Protein AF-A0A920FUX2-F1 (afdb_monomer_lite)

Structure (mmCIF, N/CA/C/O backbone):
data_AF-A0A920FUX2-F1
#
_entry.id   AF-A0A920FUX2-F1
#
loop_
_atom_site.group_PDB
_atom_site.id
_atom_site.type_symbol
_atom_site.label_atom_id
_atom_site.label_alt_id
_atom_site.label_comp_id
_atom_site.label_asym_id
_atom_site.label_entity_id
_atom_site.label_seq_id
_atom_site.pdbx_PDB_ins_code
_atom_site.Cartn_x
_atom_site.Cartn_y
_atom_site.Cartn_z
_atom_site.occupancy
_atom_site.B_iso_or_equiv
_atom_site.auth_seq_id
_atom_site.auth_comp_id
_atom_site.auth_asym_id
_atom_site.auth_atom_id
_atom_site.pdbx_PDB_model_num
ATOM 1 N N . MET A 1 1 ? -6.260 -17.426 3.196 1.00 59.97 1 MET A N 1
ATOM 2 C CA . MET A 1 1 ? -5.438 -17.467 4.431 1.00 59.97 1 MET A CA 1
ATOM 3 C C . MET A 1 1 ? -5.485 -16.138 5.193 1.00 59.97 1 MET A C 1
ATOM 5 O O . MET A 1 1 ? -5.927 -16.147 6.333 1.00 59.97 1 MET A O 1
ATOM 9 N N . LEU A 1 2 ? -5.153 -14.995 4.570 1.00 66.38 2 LEU A N 1
ATOM 10 C CA . LEU A 1 2 ? -5.268 -13.662 5.196 1.00 66.38 2 LEU A CA 1
ATOM 11 C C . LEU A 1 2 ? -6.710 -13.296 5.596 1.00 66.38 2 LEU A C 1
ATOM 13 O O . LEU A 1 2 ? -6.938 -12.827 6.703 1.00 66.38 2 LEU A O 1
ATOM 17 N N . SER A 1 3 ? -7.690 -13.599 4.742 1.00 62.19 3 SER A N 1
ATOM 18 C CA . SER A 1 3 ? -9.119 -13.372 5.009 1.00 62.19 3 SER A CA 1
ATOM 19 C C . SER A 1 3 ? -9.609 -14.031 6.304 1.00 62.19 3 SER A C 1
ATOM 21 O O . SER A 1 3 ? -10.225 -13.390 7.151 1.00 62.19 3 SER A O 1
ATOM 23 N N . SER A 1 4 ? -9.281 -15.312 6.494 1.00 67.12 4 SER A N 1
ATOM 24 C CA . SER A 1 4 ? -9.619 -16.053 7.712 1.00 67.12 4 SER A CA 1
ATOM 25 C C . SER A 1 4 ? -8.909 -15.496 8.947 1.00 67.12 4 SER A C 1
ATOM 27 O O . SER A 1 4 ? -9.474 -15.534 10.039 1.00 67.12 4 SER A O 1
ATOM 29 N N . PHE A 1 5 ? -7.680 -14.997 8.791 1.00 75.88 5 PHE A N 1
ATOM 30 C CA . PHE A 1 5 ? -6.923 -14.393 9.883 1.00 75.88 5 PHE A CA 1
ATOM 31 C C . PHE A 1 5 ? -7.522 -13.050 10.308 1.00 75.88 5 PHE A C 1
ATOM 33 O O . PHE A 1 5 ? -7.746 -12.847 11.500 1.00 75.88 5 PHE A O 1
ATOM 40 N N . LEU A 1 6 ? -7.835 -12.172 9.351 1.00 70.81 6 LEU A N 1
ATOM 41 C CA . LEU A 1 6 ? -8.461 -10.878 9.621 1.00 70.81 6 LEU A CA 1
ATOM 42 C C . LEU A 1 6 ? -9.833 -11.065 10.265 1.00 70.81 6 LEU A C 1
ATOM 44 O O . LEU A 1 6 ? -10.062 -10.505 11.329 1.00 70.81 6 LEU A O 1
ATOM 48 N N . LYS A 1 7 ? -10.688 -11.943 9.717 1.00 70.19 7 LYS A N 1
ATOM 49 C CA . LYS A 1 7 ? -12.014 -12.246 10.285 1.00 70.19 7 LYS A CA 1
ATOM 50 C C . LYS A 1 7 ? -11.949 -12.762 11.728 1.00 70.19 7 LYS A C 1
ATOM 52 O O . LYS A 1 7 ? -12.772 -12.396 12.556 1.00 70.19 7 LYS A O 1
ATOM 57 N N . LYS A 1 8 ? -10.953 -13.589 12.063 1.00 78.12 8 LYS A N 1
ATOM 58 C CA . LYS A 1 8 ? -10.761 -14.097 13.434 1.00 78.12 8 LYS A CA 1
ATOM 59 C C . LYS A 1 8 ? -10.263 -13.021 14.411 1.00 78.12 8 LYS A C 1
ATOM 61 O O . LYS A 1 8 ? -10.430 -13.172 15.618 1.00 78.12 8 LYS A O 1
ATOM 66 N N . ASN A 1 9 ? -9.635 -11.958 13.912 1.00 78.38 9 ASN A N 1
ATOM 67 C CA . ASN A 1 9 ? -8.933 -10.957 14.717 1.00 78.38 9 ASN A CA 1
ATOM 68 C C . ASN A 1 9 ? -9.440 -9.526 14.475 1.00 78.38 9 ASN A C 1
ATOM 70 O O . ASN A 1 9 ? -8.700 -8.581 14.740 1.00 78.38 9 ASN A O 1
ATOM 74 N N . GLN A 1 10 ? -10.680 -9.358 14.001 1.00 71.38 10 GLN A N 1
ATOM 75 C CA . GLN A 1 10 ? -11.241 -8.056 13.602 1.00 71.38 10 GLN A CA 1
ATOM 76 C C . GLN A 1 10 ? -11.095 -6.996 14.703 1.00 71.38 10 GLN A C 1
ATOM 78 O O . GLN A 1 10 ? -10.646 -5.892 14.435 1.00 71.38 10 GLN A O 1
ATOM 83 N N . ASN A 1 11 ? -11.312 -7.381 15.963 1.00 74.88 11 ASN A N 1
ATOM 84 C CA . ASN A 1 11 ? -11.225 -6.470 17.113 1.00 74.88 11 ASN A CA 1
ATOM 85 C C . ASN A 1 11 ? -9.803 -6.302 17.683 1.00 74.88 11 ASN A C 1
ATOM 87 O O . ASN A 1 11 ? -9.628 -5.717 18.748 1.00 74.88 11 ASN A O 1
ATOM 91 N N . LYS A 1 12 ? -8.783 -6.890 17.047 1.00 83.25 12 LYS A N 1
ATOM 92 C CA . LYS A 1 12 ? -7.386 -6.862 17.520 1.00 83.25 12 LYS A CA 1
ATOM 93 C C . LYS A 1 12 ? -6.443 -6.163 16.547 1.00 83.25 12 LYS A C 1
ATOM 95 O O . LYS A 1 12 ? -5.361 -5.741 16.947 1.00 83.25 12 LYS A O 1
ATOM 100 N N . ILE A 1 13 ? -6.824 -6.067 15.276 1.00 84.94 13 ILE A N 1
ATOM 101 C CA . ILE A 1 13 ? -5.987 -5.504 14.219 1.00 84.94 13 ILE A CA 1
ATOM 102 C C . ILE A 1 13 ? -6.539 -4.132 13.853 1.00 84.94 13 ILE A C 1
ATOM 104 O O . ILE A 1 13 ? -7.544 -4.021 13.165 1.00 84.94 13 ILE A O 1
ATOM 108 N N . HIS A 1 14 ? -5.847 -3.091 14.305 1.00 87.00 14 HIS A N 1
ATOM 109 C CA . HIS A 1 14 ? -6.254 -1.701 14.088 1.00 87.00 14 HIS A CA 1
ATOM 110 C C . HIS A 1 14 ? -5.678 -1.107 12.800 1.00 87.00 14 HIS A C 1
ATOM 112 O O . HIS A 1 14 ? -6.255 -0.184 12.238 1.00 87.00 14 HIS A O 1
ATOM 118 N N . LYS A 1 15 ? -4.535 -1.626 12.339 1.00 89.62 15 LYS A N 1
ATOM 119 C CA . LYS A 1 15 ? -3.807 -1.137 11.166 1.00 89.62 15 LYS A CA 1
ATOM 120 C C . LYS A 1 15 ? -3.317 -2.325 10.332 1.00 89.62 15 LYS A C 1
ATOM 122 O O . LYS A 1 15 ? -2.771 -3.280 10.884 1.00 89.62 15 LYS A O 1
ATOM 127 N N . ALA A 1 16 ? -3.490 -2.261 9.017 1.00 88.62 16 ALA A N 1
ATOM 128 C CA . ALA A 1 16 ? -2.965 -3.221 8.052 1.00 88.62 16 ALA A CA 1
ATOM 129 C C . ALA A 1 16 ? -2.185 -2.484 6.959 1.00 88.62 16 ALA A C 1
ATOM 131 O O . ALA A 1 16 ? -2.644 -1.467 6.445 1.00 88.62 16 ALA A O 1
ATOM 132 N N . ILE A 1 17 ? -1.012 -3.004 6.600 1.00 92.94 17 ILE A N 1
ATOM 133 C CA . ILE A 1 17 ? -0.186 -2.460 5.518 1.00 92.94 17 ILE A CA 1
ATOM 134 C C . ILE A 1 17 ? -0.061 -3.528 4.436 1.00 92.94 17 ILE A C 1
ATOM 136 O O . ILE A 1 17 ? 0.372 -4.650 4.705 1.00 92.94 17 ILE A O 1
ATOM 140 N N . LEU A 1 18 ? -0.446 -3.172 3.217 1.00 91.00 18 LEU A N 1
ATOM 141 C CA . LEU A 1 18 ? -0.383 -3.997 2.019 1.00 91.00 18 LEU A CA 1
ATOM 142 C C . LEU A 1 18 ? 0.713 -3.427 1.112 1.00 91.00 18 LEU A C 1
ATOM 144 O O . LEU A 1 18 ? 0.691 -2.242 0.793 1.00 91.00 18 LEU A O 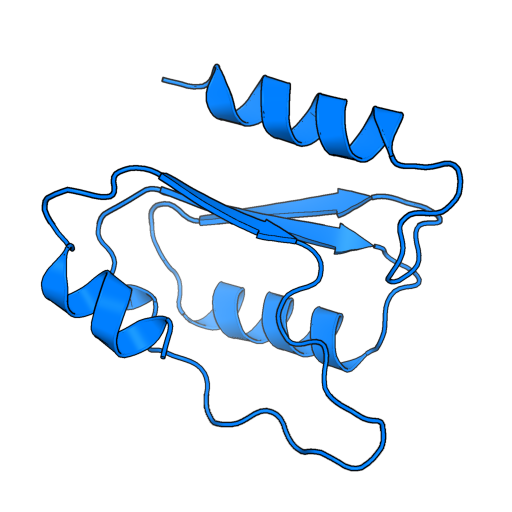1
ATOM 148 N N . ILE A 1 19 ? 1.687 -4.248 0.718 1.00 93.81 19 ILE A N 1
ATOM 149 C CA . ILE A 1 19 ? 2.812 -3.830 -0.133 1.00 93.81 19 ILE A CA 1
ATOM 150 C C . ILE A 1 19 ? 2.797 -4.698 -1.384 1.00 93.81 19 ILE A C 1
ATOM 152 O O . ILE A 1 19 ? 2.901 -5.919 -1.271 1.00 93.81 19 ILE A O 1
ATOM 156 N N . SER A 1 20 ? 2.639 -4.076 -2.556 1.00 92.19 20 SER A N 1
ATOM 157 C CA . SER A 1 20 ? 2.520 -4.773 -3.850 1.00 92.19 20 SER A CA 1
ATOM 158 C C . SER A 1 20 ? 1.491 -5.907 -3.832 1.00 92.19 20 SER A C 1
ATOM 160 O O . SER A 1 20 ? 1.678 -6.976 -4.418 1.00 92.19 20 SER A O 1
ATOM 162 N N . ALA A 1 21 ? 0.391 -5.677 -3.114 1.00 88.56 21 ALA A N 1
ATOM 163 C CA . ALA A 1 21 ? -0.685 -6.641 -2.988 1.00 88.56 21 ALA A CA 1
ATOM 164 C C . ALA A 1 21 ? -1.432 -6.809 -4.318 1.00 88.56 21 ALA A C 1
ATOM 166 O O . ALA A 1 21 ? -1.497 -5.899 -5.140 1.00 88.56 21 ALA A O 1
ATOM 167 N N . GLY A 1 22 ? -1.972 -8.008 -4.539 1.00 84.44 22 GLY A N 1
ATOM 168 C CA . GLY A 1 22 ? -2.586 -8.371 -5.817 1.00 84.44 22 GLY A CA 1
ATOM 169 C C . GLY A 1 22 ? -1.586 -8.787 -6.899 1.00 84.44 22 GLY A C 1
ATOM 170 O O . GLY A 1 22 ? -1.991 -9.042 -8.033 1.00 84.44 22 GLY A O 1
ATOM 171 N N . ALA A 1 23 ? -0.294 -8.894 -6.573 1.00 81.88 23 ALA A N 1
ATOM 172 C CA . ALA A 1 23 ? 0.661 -9.581 -7.429 1.00 81.88 23 ALA A CA 1
ATOM 173 C C . ALA A 1 23 ? 0.242 -11.048 -7.588 1.00 81.88 23 ALA A C 1
ATOM 175 O O . ALA A 1 23 ? 0.045 -11.765 -6.608 1.00 81.88 23 ALA A O 1
ATOM 176 N N . VAL A 1 24 ? 0.079 -11.460 -8.836 1.00 77.31 24 VAL A N 1
ATOM 177 C CA . VAL A 1 24 ? -0.220 -12.832 -9.239 1.00 77.31 24 VAL A CA 1
ATOM 178 C C . VAL A 1 24 ? 0.712 -13.193 -10.387 1.00 77.31 24 VAL A C 1
ATOM 180 O O . VAL A 1 24 ? 1.253 -12.300 -11.052 1.00 77.31 24 VAL A O 1
ATOM 183 N N . ASP A 1 25 ? 0.920 -14.488 -10.607 1.00 73.12 25 ASP A N 1
ATOM 184 C CA . ASP A 1 25 ? 1.674 -14.949 -11.769 1.00 73.12 25 ASP A CA 1
ATOM 185 C C . ASP A 1 25 ? 0.984 -14.497 -13.064 1.00 73.12 25 ASP A C 1
ATOM 187 O O . ASP A 1 25 ? -0.227 -14.276 -13.096 1.00 73.12 25 ASP A O 1
ATOM 191 N N . LYS A 1 26 ? 1.762 -14.360 -14.145 1.00 59.50 26 LYS A N 1
ATOM 192 C CA . LYS A 1 26 ? 1.336 -13.769 -15.428 1.00 59.50 26 LYS A CA 1
ATOM 193 C C . LYS A 1 26 ? 0.026 -14.349 -15.994 1.00 59.50 26 LYS A C 1
ATOM 195 O O . LYS A 1 26 ? -0.695 -13.626 -16.675 1.00 59.50 26 LYS A O 1
ATOM 200 N N . ASP A 1 27 ? -0.283 -15.603 -15.672 1.00 60.91 27 ASP A N 1
ATOM 201 C CA . ASP A 1 27 ? -1.440 -16.342 -16.191 1.00 60.91 27 ASP A CA 1
ATOM 202 C C . ASP A 1 27 ? -2.525 -16.602 -15.131 1.00 60.91 27 ASP A C 1
ATOM 204 O O . ASP A 1 27 ? -3.469 -17.357 -15.362 1.00 60.91 27 ASP A O 1
ATOM 208 N N . GLN A 1 28 ? -2.409 -15.992 -13.951 1.00 62.31 28 GLN A N 1
ATOM 209 C CA . GLN A 1 28 ? -3.390 -16.135 -12.885 1.00 62.31 28 GLN A CA 1
ATOM 210 C C . GLN A 1 28 ? -4.335 -14.939 -12.856 1.00 62.31 28 GLN A C 1
ATOM 212 O O . GLN A 1 28 ? -3.927 -13.782 -12.775 1.00 62.31 28 GLN A O 1
ATOM 217 N N . THR A 1 29 ? -5.635 -15.222 -12.886 1.00 57.72 29 THR A N 1
ATOM 218 C CA . THR A 1 29 ? -6.642 -14.217 -12.555 1.00 57.72 29 THR A CA 1
ATOM 219 C C . THR A 1 29 ? -6.634 -14.036 -11.042 1.00 57.72 29 THR A C 1
ATOM 221 O O . THR A 1 29 ? -6.714 -15.032 -10.316 1.00 57.72 29 THR A O 1
ATOM 224 N N . PRO A 1 30 ? -6.543 -12.801 -10.535 1.00 62.12 30 PRO A N 1
ATOM 225 C CA . PRO A 1 30 ? -6.683 -12.590 -9.113 1.00 62.12 30 PRO A CA 1
ATOM 226 C C . PRO A 1 30 ? -8.030 -13.135 -8.641 1.00 62.12 30 PRO A C 1
ATOM 228 O O . PRO A 1 30 ? -9.070 -12.809 -9.213 1.00 62.12 30 PRO A O 1
ATOM 231 N N . LEU A 1 31 ? -8.008 -13.993 -7.617 1.00 59.38 31 LEU A N 1
ATOM 232 C CA . LEU A 1 31 ? -9.240 -14.458 -6.984 1.00 59.38 31 LEU A CA 1
ATOM 233 C C . LEU A 1 31 ? -10.052 -13.236 -6.530 1.00 59.38 31 LEU A C 1
ATOM 235 O O . LEU A 1 31 ? -9.431 -12.277 -6.061 1.00 59.38 31 LEU A O 1
ATOM 239 N N . PRO A 1 32 ? -11.398 -13.263 -6.640 1.00 56.53 32 PRO A N 1
ATOM 240 C CA . PRO A 1 32 ? -12.248 -12.168 -6.191 1.00 56.53 32 PRO A CA 1
ATOM 241 C C . PRO A 1 32 ? -11.854 -11.820 -4.761 1.00 56.53 32 PRO A C 1
ATOM 243 O O . PRO A 1 32 ? -11.918 -12.648 -3.846 1.00 56.53 32 PRO A O 1
ATOM 246 N N . TYR A 1 33 ? -11.276 -10.632 -4.634 1.00 62.34 33 TYR A N 1
ATOM 247 C CA . TYR A 1 33 ? -10.516 -10.263 -3.462 1.00 62.34 33 TYR A CA 1
ATOM 248 C C . TYR A 1 33 ? -11.445 -10.171 -2.252 1.00 62.34 33 TYR A C 1
ATOM 250 O O . TYR A 1 33 ? -12.640 -9.913 -2.382 1.00 62.34 33 TYR A O 1
ATOM 258 N N . TYR A 1 34 ? -10.866 -10.394 -1.071 1.00 64.69 34 TYR A N 1
ATOM 259 C CA . TYR A 1 34 ? -11.534 -10.227 0.216 1.00 64.69 34 TYR A CA 1
ATOM 260 C C . TYR A 1 34 ? -12.405 -8.968 0.223 1.00 64.69 34 TYR A C 1
ATOM 262 O O . TYR A 1 34 ? -11.975 -7.914 -0.245 1.00 64.69 34 TYR A O 1
ATOM 270 N N . ASP A 1 35 ? -13.614 -9.080 0.766 1.00 69.88 35 ASP A N 1
ATOM 271 C CA . ASP A 1 35 ? -14.446 -7.915 1.014 1.00 69.88 35 ASP A CA 1
ATOM 272 C C . ASP A 1 35 ? -13.852 -7.124 2.188 1.00 69.88 35 ASP A C 1
ATOM 274 O O . ASP A 1 35 ? -14.158 -7.346 3.362 1.00 69.88 35 ASP A O 1
ATOM 278 N N . TYR A 1 36 ? -12.911 -6.239 1.858 1.00 71.50 36 TYR A N 1
ATOM 279 C CA . TYR A 1 36 ? -12.226 -5.381 2.818 1.00 71.50 36 TYR A CA 1
ATOM 280 C C . TYR A 1 36 ? -13.171 -4.363 3.472 1.00 71.50 36 TYR A C 1
ATOM 282 O O . TYR A 1 36 ? -12.762 -3.736 4.447 1.00 71.50 36 TYR A O 1
ATOM 290 N N . SER A 1 37 ? -14.426 -4.236 3.016 1.00 68.94 37 SER A N 1
ATOM 291 C CA . SER A 1 37 ? -15.449 -3.467 3.737 1.00 68.94 37 SER A CA 1
ATOM 292 C C . SER A 1 37 ? -15.748 -4.042 5.127 1.00 68.94 37 SER A C 1
ATOM 294 O O . SER A 1 37 ? -16.186 -3.313 6.009 1.00 68.94 37 SER A O 1
ATOM 296 N N . LEU A 1 38 ? -15.445 -5.327 5.356 1.00 71.75 38 LEU A N 1
ATOM 297 C CA . LEU A 1 38 ? -15.624 -6.012 6.641 1.00 71.75 38 LEU A CA 1
ATOM 298 C C . LEU A 1 38 ? -14.466 -5.786 7.628 1.00 71.75 38 LEU A C 1
ATOM 300 O O . LEU A 1 38 ? -14.382 -6.471 8.653 1.00 71.75 38 LEU A O 1
ATOM 304 N N . PHE A 1 39 ? -13.504 -4.928 7.287 1.00 76.75 39 PHE A N 1
ATOM 305 C CA . PHE A 1 39 ? -12.391 -4.575 8.156 1.00 76.75 39 PHE A CA 1
ATOM 306 C C . PHE A 1 39 ? -12.572 -3.151 8.682 1.00 76.75 39 PHE A C 1
ATOM 308 O O . PHE A 1 39 ? -12.461 -2.187 7.932 1.00 76.75 39 PHE A O 1
ATOM 315 N N . ASP A 1 40 ? -12.794 -3.036 9.990 1.00 80.19 40 ASP A N 1
ATOM 316 C CA . ASP A 1 40 ? -13.049 -1.749 10.648 1.00 80.19 40 ASP A CA 1
ATOM 317 C C . ASP A 1 40 ? -11.768 -0.941 10.941 1.00 80.19 40 ASP A C 1
ATOM 319 O O . ASP A 1 40 ? -11.831 0.241 11.290 1.00 80.19 40 ASP A O 1
ATOM 323 N N . GLY A 1 41 ? -10.590 -1.560 10.799 1.00 84.12 41 GLY A N 1
ATOM 324 C CA . GLY A 1 41 ? -9.298 -0.904 10.997 1.00 84.12 41 GLY A CA 1
ATOM 325 C C . GLY A 1 41 ? -8.860 -0.027 9.816 1.00 84.12 41 GLY A C 1
ATOM 326 O O . GLY A 1 41 ? -9.529 0.080 8.790 1.00 84.12 41 GLY A O 1
ATOM 327 N N . GLN A 1 42 ? -7.688 0.595 9.947 1.00 89.00 42 GLN A N 1
ATOM 328 C CA . GLN A 1 42 ? -7.071 1.386 8.884 1.00 89.00 42 GLN A CA 1
ATOM 329 C C . GLN A 1 42 ? -6.238 0.504 7.949 1.00 89.00 42 GLN A C 1
ATOM 331 O O . GLN A 1 42 ? -5.472 -0.351 8.401 1.00 89.00 42 GLN A O 1
ATOM 336 N N . ILE A 1 43 ? -6.344 0.730 6.644 1.00 89.38 43 ILE A N 1
ATOM 337 C CA . ILE A 1 43 ? -5.577 0.019 5.621 1.00 89.38 43 ILE A CA 1
ATOM 338 C C . ILE A 1 43 ? -4.725 1.022 4.852 1.00 89.38 43 ILE A C 1
ATOM 340 O O . ILE A 1 43 ? -5.241 1.936 4.212 1.00 89.38 43 ILE A O 1
ATOM 344 N N . LEU A 1 44 ? -3.418 0.795 4.855 1.00 93.00 44 LEU A N 1
ATOM 345 C CA . LEU A 1 44 ? -2.493 1.414 3.921 1.00 93.00 44 LEU A CA 1
ATOM 346 C C . LEU A 1 44 ? -2.163 0.418 2.816 1.00 93.00 44 LEU A C 1
ATOM 348 O O . LEU A 1 44 ? -1.628 -0.652 3.095 1.00 93.00 44 LEU A O 1
ATOM 352 N N . ASN A 1 45 ? -2.417 0.778 1.566 1.00 93.12 45 ASN A N 1
ATOM 353 C CA . ASN A 1 45 ? -1.939 0.033 0.412 1.00 93.12 45 ASN A CA 1
ATOM 354 C C . ASN A 1 45 ? -0.861 0.833 -0.321 1.00 93.12 45 ASN A C 1
ATOM 356 O O . ASN A 1 45 ? -1.035 2.008 -0.645 1.00 93.12 45 ASN A O 1
ATOM 360 N N . ILE A 1 46 ? 0.278 0.189 -0.552 1.00 96.00 46 ILE A N 1
ATOM 361 C CA . ILE A 1 46 ? 1.438 0.771 -1.216 1.00 96.00 46 ILE A CA 1
ATOM 362 C C . ILE A 1 46 ? 1.737 -0.038 -2.468 1.00 96.00 46 ILE A C 1
ATOM 364 O O . ILE A 1 46 ? 1.865 -1.264 -2.418 1.00 96.00 46 ILE A O 1
ATOM 368 N N . LEU A 1 47 ? 1.881 0.667 -3.585 1.00 95.38 47 LEU A N 1
ATOM 369 C CA . LEU A 1 47 ? 2.238 0.091 -4.872 1.00 95.38 47 LEU A CA 1
ATOM 370 C C . LEU A 1 47 ? 3.295 0.930 -5.588 1.00 95.38 47 LEU A C 1
ATOM 372 O O . LEU A 1 47 ? 3.386 2.145 -5.401 1.00 95.38 47 LEU A O 1
ATOM 376 N N . GLY A 1 48 ? 4.084 0.275 -6.433 1.00 95.69 48 GLY A N 1
ATOM 377 C CA . GLY A 1 48 ? 4.948 0.946 -7.395 1.00 95.69 48 GLY A CA 1
ATOM 378 C C . GLY A 1 48 ? 4.211 1.266 -8.698 1.00 95.69 48 GLY A C 1
ATOM 379 O O . GLY A 1 48 ? 3.397 0.478 -9.179 1.00 95.69 48 GLY A O 1
ATOM 380 N N . ASP A 1 49 ? 4.500 2.408 -9.317 1.00 94.38 49 ASP A N 1
ATOM 381 C CA . ASP A 1 49 ? 3.922 2.782 -10.621 1.00 94.38 49 ASP A CA 1
ATOM 382 C C . ASP A 1 49 ? 4.427 1.913 -11.796 1.00 94.38 49 ASP A C 1
ATOM 384 O O . ASP A 1 49 ? 3.768 1.823 -12.839 1.00 94.38 49 ASP A O 1
ATOM 388 N N . LYS A 1 50 ? 5.573 1.240 -11.633 1.00 95.19 50 LYS A N 1
ATOM 389 C CA . LYS A 1 50 ? 6.148 0.249 -12.560 1.00 95.19 50 LYS A CA 1
ATOM 390 C C . LYS A 1 50 ? 5.925 -1.193 -12.096 1.00 95.19 50 LYS A C 1
ATOM 392 O O . LYS A 1 50 ? 6.534 -2.107 -12.648 1.00 95.19 50 LYS A O 1
ATOM 397 N N . ASP A 1 51 ? 5.095 -1.409 -11.077 1.00 92.44 51 ASP A N 1
ATOM 398 C CA . ASP A 1 51 ? 4.709 -2.749 -10.634 1.00 92.44 51 ASP A CA 1
ATOM 399 C C . ASP A 1 51 ? 3.801 -3.440 -11.670 1.00 92.44 51 ASP A C 1
ATOM 401 O O . ASP A 1 51 ? 3.344 -2.826 -12.644 1.00 92.44 51 ASP A O 1
ATOM 405 N N . HIS A 1 52 ? 3.546 -4.731 -11.468 1.00 90.31 52 HIS A N 1
ATOM 406 C CA . HIS A 1 52 ? 2.689 -5.545 -12.319 1.00 90.31 52 HIS A CA 1
ATOM 407 C C . HIS A 1 52 ? 1.286 -4.932 -12.445 1.00 90.31 52 HIS A C 1
ATOM 409 O O . HIS A 1 52 ? 0.731 -4.391 -11.488 1.00 90.31 52 HIS A O 1
ATOM 415 N N . ASN A 1 53 ? 0.662 -5.076 -13.618 1.00 88.06 53 ASN A N 1
ATOM 416 C CA . ASN A 1 53 ? -0.692 -4.555 -13.848 1.00 88.06 53 ASN A CA 1
ATOM 417 C C . ASN A 1 53 ? -1.726 -5.146 -12.879 1.00 88.06 53 ASN A C 1
ATOM 419 O O . ASN A 1 53 ? -2.671 -4.460 -12.511 1.00 88.06 53 ASN A O 1
ATOM 423 N N . SER A 1 54 ? -1.525 -6.378 -12.402 1.00 87.06 54 SER A N 1
ATOM 424 C CA . SER A 1 54 ? -2.413 -6.992 -11.412 1.00 87.06 54 SER A CA 1
ATOM 425 C C . SER A 1 54 ? -2.422 -6.249 -10.070 1.00 87.06 54 SER A C 1
ATOM 427 O O . SER A 1 54 ? -3.471 -6.136 -9.444 1.00 87.06 54 SER A O 1
ATOM 429 N N . VAL A 1 55 ? -1.283 -5.679 -9.658 1.00 89.31 55 VAL A N 1
ATOM 430 C CA . VAL A 1 55 ? -1.177 -4.837 -8.454 1.00 89.31 55 VAL A CA 1
ATOM 431 C C . VAL A 1 55 ? -1.965 -3.540 -8.642 1.00 89.31 55 VAL A C 1
ATOM 433 O O . VAL A 1 55 ? -2.654 -3.085 -7.730 1.00 89.31 55 VAL A O 1
ATOM 436 N N . LYS A 1 56 ? -1.914 -2.961 -9.846 1.00 89.25 56 LYS A N 1
ATOM 437 C CA . LYS A 1 56 ? -2.671 -1.747 -10.186 1.00 89.25 56 LYS A CA 1
ATOM 438 C C . LYS A 1 56 ? -4.174 -2.013 -10.190 1.00 89.25 56 LYS A C 1
ATOM 440 O O . LYS A 1 56 ? -4.909 -1.312 -9.504 1.00 89.25 56 LYS A O 1
ATOM 445 N N . HIS A 1 57 ? -4.609 -3.079 -10.861 1.00 87.25 57 HIS A N 1
ATOM 446 C CA . HIS A 1 57 ? -6.015 -3.486 -10.877 1.00 87.25 57 HIS A CA 1
ATOM 447 C C . HIS A 1 57 ? -6.539 -3.807 -9.470 1.00 87.25 57 HIS A C 1
ATOM 449 O O . HIS A 1 57 ? -7.671 -3.466 -9.142 1.00 87.25 57 HIS A O 1
ATOM 455 N N . PHE A 1 58 ? -5.721 -4.414 -8.605 1.00 86.56 58 PHE A N 1
ATOM 456 C CA . PHE A 1 58 ? -6.084 -4.624 -7.203 1.00 86.56 58 PHE A CA 1
ATOM 457 C C . PHE A 1 58 ? -6.307 -3.307 -6.454 1.00 86.56 58 PHE A C 1
ATOM 459 O O . PHE A 1 58 ? -7.287 -3.171 -5.721 1.00 86.56 58 PHE A O 1
ATOM 466 N N . ALA A 1 59 ? -5.417 -2.330 -6.640 1.00 88.06 59 ALA A N 1
ATOM 467 C CA . ALA A 1 59 ? -5.543 -1.022 -6.006 1.00 88.06 59 ALA A CA 1
ATOM 468 C C . ALA A 1 59 ? -6.809 -0.279 -6.467 1.00 88.06 59 ALA A C 1
ATOM 470 O O . ALA A 1 59 ? -7.481 0.339 -5.640 1.00 88.06 59 ALA A O 1
ATOM 471 N N . GLU A 1 60 ? -7.157 -0.371 -7.752 1.00 86.88 60 GLU A N 1
ATOM 472 C CA . GLU A 1 60 ? -8.402 0.167 -8.320 1.00 86.88 60 GLU A CA 1
ATOM 473 C C . GLU A 1 60 ? -9.639 -0.548 -7.764 1.00 86.88 60 GLU A C 1
ATOM 475 O O . GLU A 1 60 ? -10.597 0.102 -7.345 1.00 86.88 60 GLU A O 1
ATOM 480 N N . TYR A 1 61 ? -9.599 -1.881 -7.684 1.00 83.88 61 TYR A N 1
ATOM 481 C CA . TYR A 1 61 ? -10.671 -2.674 -7.091 1.00 83.88 61 TYR A CA 1
ATOM 482 C C . TYR A 1 61 ? -10.926 -2.276 -5.635 1.00 83.88 61 TYR A C 1
ATOM 484 O O . TYR A 1 61 ? -12.070 -2.014 -5.272 1.00 83.88 61 TYR A O 1
ATOM 492 N N . ILE A 1 62 ? -9.891 -2.170 -4.796 1.00 80.25 62 ILE A N 1
ATOM 493 C CA . ILE A 1 62 ? -10.094 -1.788 -3.392 1.00 80.25 62 ILE A CA 1
ATOM 494 C C . ILE A 1 62 ? -10.661 -0.372 -3.272 1.00 80.25 62 ILE A C 1
ATOM 496 O O . ILE A 1 62 ? -11.553 -0.150 -2.454 1.00 80.25 62 ILE A O 1
ATOM 500 N N . LEU A 1 63 ? -10.197 0.573 -4.095 1.00 83.62 63 LEU A N 1
ATOM 501 C CA . LEU A 1 63 ? -10.782 1.917 -4.129 1.00 83.62 63 LEU A CA 1
ATOM 502 C C . LEU A 1 63 ? -12.283 1.872 -4.447 1.00 83.62 63 LEU A C 1
ATOM 504 O O . LEU A 1 63 ? -13.052 2.615 -3.840 1.00 83.62 63 LEU A O 1
ATOM 508 N N . SER A 1 64 ? -12.713 0.970 -5.336 1.00 83.25 64 SER A N 1
ATOM 509 C CA . SER A 1 64 ? -14.131 0.802 -5.681 1.00 83.25 64 SER A CA 1
ATOM 510 C C . SER A 1 64 ?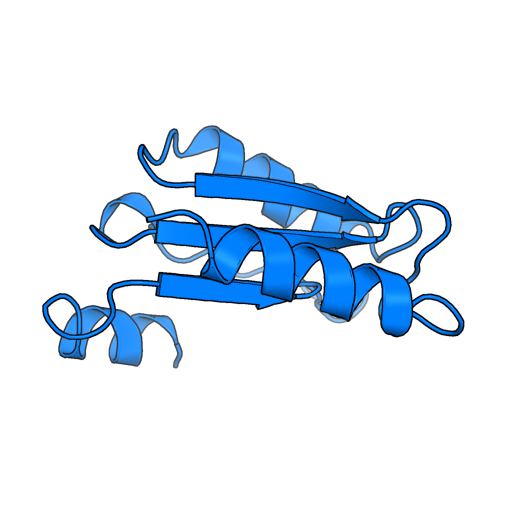 -15.002 0.291 -4.524 1.00 83.25 64 SER A C 1
ATOM 512 O O . SER A 1 64 ? -16.206 0.536 -4.524 1.00 83.25 64 SER A O 1
ATOM 514 N N . LEU A 1 65 ? -14.409 -0.349 -3.507 1.00 79.00 65 LEU A N 1
ATOM 515 C CA . LEU A 1 65 ? -15.123 -0.813 -2.309 1.00 79.00 65 LEU A CA 1
ATOM 516 C C . LEU A 1 65 ? -15.476 0.324 -1.332 1.00 79.00 65 LEU A C 1
ATOM 518 O O . LEU A 1 65 ? -16.179 0.081 -0.355 1.00 79.00 65 LEU A O 1
ATOM 522 N N . ASN A 1 66 ? -14.994 1.552 -1.573 1.00 78.69 66 ASN A N 1
ATOM 523 C CA . ASN A 1 66 ? -15.292 2.748 -0.776 1.00 78.69 66 ASN A CA 1
ATOM 524 C C . ASN A 1 66 ? -15.066 2.566 0.742 1.00 78.69 66 ASN A C 1
ATOM 526 O O . ASN A 1 66 ? -15.879 2.960 1.581 1.00 78.69 66 ASN A O 1
ATOM 530 N N . ILE A 1 67 ? -13.951 1.931 1.102 1.00 80.75 67 ILE A N 1
ATOM 531 C CA . ILE A 1 67 ? -13.597 1.649 2.496 1.00 80.75 67 ILE A CA 1
ATOM 532 C C . ILE A 1 67 ? -13.216 2.955 3.191 1.00 80.75 67 ILE A C 1
ATOM 534 O O . ILE A 1 67 ? -12.310 3.665 2.757 1.00 80.75 67 ILE A O 1
ATOM 538 N N . LYS A 1 68 ?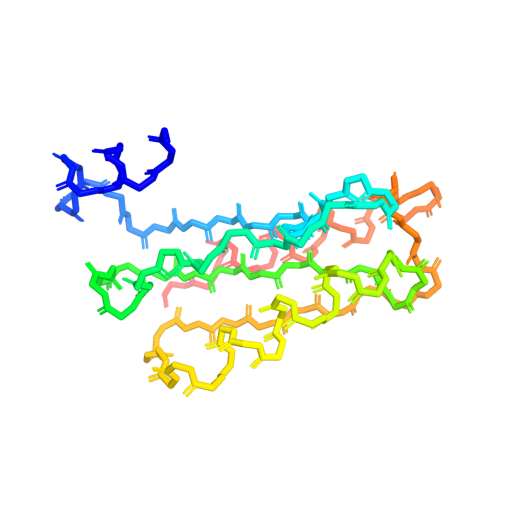 -13.873 3.244 4.316 1.00 78.94 68 LYS A N 1
ATOM 539 C CA . LYS A 1 68 ? -13.746 4.521 5.033 1.00 78.94 68 LYS A CA 1
ATOM 540 C C . LYS A 1 68 ? -12.314 4.851 5.476 1.00 78.94 68 LYS A C 1
ATOM 542 O O . LYS A 1 68 ? -11.914 6.007 5.426 1.00 78.94 68 LYS A O 1
ATOM 547 N N . ASN A 1 69 ? -11.553 3.843 5.902 1.00 85.62 69 ASN A N 1
ATOM 548 C CA . ASN A 1 69 ? -10.226 4.006 6.503 1.00 85.62 69 ASN A CA 1
ATOM 549 C C . ASN A 1 69 ? -9.106 3.466 5.596 1.00 85.62 69 ASN A C 1
ATOM 551 O O . ASN A 1 69 ? -8.179 2.809 6.069 1.00 85.62 69 ASN A O 1
ATOM 555 N N . PHE A 1 70 ? -9.207 3.700 4.288 1.00 87.75 70 PHE A N 1
ATOM 556 C CA . PHE A 1 70 ? -8.253 3.208 3.296 1.00 87.75 70 PHE A CA 1
ATOM 557 C C . PHE A 1 70 ? -7.422 4.337 2.680 1.00 87.75 70 PHE A C 1
ATOM 559 O O . PHE A 1 70 ? -7.950 5.383 2.307 1.00 87.75 70 PHE A O 1
ATOM 566 N N . GLN A 1 71 ? -6.121 4.101 2.513 1.00 91.12 71 GLN A N 1
ATOM 567 C CA . GLN A 1 71 ? -5.218 5.003 1.808 1.00 91.12 71 GLN A CA 1
ATOM 568 C C . GLN A 1 71 ? -4.362 4.244 0.794 1.00 91.12 71 GLN A C 1
ATOM 570 O O . GLN A 1 71 ? -3.736 3.240 1.128 1.00 91.12 71 GLN A O 1
ATOM 575 N N . ASN A 1 72 ? -4.269 4.789 -0.421 1.00 91.94 72 ASN A N 1
ATOM 576 C CA . ASN A 1 72 ? -3.315 4.359 -1.441 1.00 91.94 72 ASN A CA 1
ATOM 577 C C . ASN A 1 72 ? -2.109 5.303 -1.494 1.00 91.94 72 ASN A C 1
ATOM 579 O O . ASN A 1 72 ? -2.272 6.521 -1.575 1.00 91.94 72 ASN A O 1
ATOM 583 N N . ILE A 1 73 ? -0.901 4.741 -1.514 1.00 95.00 73 ILE A N 1
ATOM 584 C CA . ILE A 1 73 ? 0.341 5.468 -1.794 1.00 95.00 73 ILE A CA 1
ATOM 585 C C . ILE A 1 73 ? 1.042 4.824 -2.986 1.00 95.00 73 ILE A C 1
ATOM 587 O O . ILE A 1 73 ? 1.377 3.642 -2.960 1.00 95.00 73 ILE A O 1
ATOM 591 N N . ILE A 1 74 ? 1.313 5.629 -4.013 1.00 95.75 74 ILE A N 1
ATOM 592 C CA . ILE A 1 74 ? 2.076 5.207 -5.187 1.00 95.75 74 ILE A CA 1
ATOM 593 C C . ILE A 1 74 ? 3.515 5.701 -5.040 1.00 95.75 74 ILE A C 1
ATOM 595 O O . ILE A 1 74 ? 3.751 6.893 -4.837 1.00 95.75 74 ILE A O 1
ATOM 599 N N . ILE A 1 75 ? 4.481 4.793 -5.153 1.00 96.12 75 ILE A N 1
ATOM 600 C CA . ILE A 1 75 ? 5.904 5.135 -5.201 1.00 96.12 75 ILE A CA 1
ATOM 601 C C . ILE A 1 75 ? 6.326 5.219 -6.664 1.00 96.12 75 ILE A C 1
ATOM 603 O O . ILE A 1 75 ? 6.264 4.230 -7.394 1.00 96.12 75 ILE A O 1
ATOM 607 N N . SER A 1 76 ? 6.745 6.411 -7.084 1.00 95.75 76 SER A N 1
ATOM 608 C CA . SER A 1 76 ? 7.200 6.667 -8.449 1.00 95.75 76 SER A CA 1
ATOM 609 C C . SER A 1 76 ? 8.483 5.912 -8.779 1.00 95.75 76 SER A C 1
ATOM 611 O O . SER A 1 76 ? 9.396 5.814 -7.949 1.00 95.75 76 SER A O 1
ATOM 613 N N . ASP A 1 77 ? 8.571 5.456 -10.026 1.00 95.69 77 ASP A N 1
ATOM 614 C CA . ASP A 1 77 ? 9.702 4.713 -10.574 1.00 95.69 77 ASP A CA 1
ATOM 615 C C . ASP A 1 77 ? 10.042 3.455 -9.744 1.00 95.69 77 ASP A C 1
ATOM 617 O O . ASP A 1 77 ? 11.202 3.100 -9.535 1.00 95.69 77 ASP A O 1
ATOM 621 N N . ALA A 1 78 ? 9.015 2.789 -9.209 1.00 96.06 78 ALA A N 1
ATOM 622 C CA . ALA A 1 78 ? 9.160 1.580 -8.401 1.00 96.06 78 ALA A CA 1
ATOM 623 C C . ALA A 1 78 ? 8.467 0.391 -9.072 1.00 96.06 78 ALA A C 1
ATOM 625 O O . ALA A 1 78 ? 7.297 0.463 -9.438 1.00 96.06 78 ALA A O 1
ATOM 626 N N . GLY A 1 79 ? 9.198 -0.715 -9.215 1.00 93.19 79 GLY A N 1
ATOM 627 C CA . GLY A 1 79 ? 8.638 -2.015 -9.596 1.00 93.19 79 GLY A CA 1
ATOM 628 C C . GLY A 1 79 ? 8.317 -2.886 -8.380 1.00 93.19 79 GLY A C 1
ATOM 629 O O . GLY A 1 79 ? 8.545 -2.475 -7.244 1.00 93.19 79 GLY A O 1
ATOM 630 N N . HIS A 1 80 ? 7.892 -4.126 -8.635 1.00 91.19 80 HIS A N 1
ATOM 631 C CA . HIS A 1 80 ? 7.443 -5.093 -7.622 1.00 91.19 80 HIS A CA 1
ATOM 632 C C . HIS A 1 80 ? 8.375 -5.249 -6.409 1.00 91.19 80 HIS A C 1
ATOM 634 O O . HIS A 1 80 ? 7.943 -5.354 -5.266 1.00 91.19 80 HIS A O 1
ATOM 640 N N . TYR A 1 81 ? 9.686 -5.229 -6.654 1.00 92.25 81 TYR A N 1
ATOM 641 C CA . TYR A 1 81 ? 10.701 -5.431 -5.619 1.00 92.25 81 TYR A CA 1
ATOM 642 C C . TYR A 1 81 ? 11.238 -4.132 -4.998 1.00 92.25 81 TYR A C 1
ATOM 644 O O . TYR A 1 81 ? 12.175 -4.192 -4.206 1.00 92.25 81 TYR A O 1
ATOM 652 N N . TYR A 1 82 ? 10.729 -2.958 -5.393 1.00 94.00 82 TYR A N 1
ATOM 653 C CA . TYR A 1 82 ? 11.177 -1.643 -4.903 1.00 94.00 82 TYR A CA 1
ATOM 654 C C . TYR A 1 82 ? 12.706 -1.443 -4.925 1.00 94.00 82 TYR A C 1
ATOM 656 O O . TYR A 1 82 ? 13.272 -0.771 -4.056 1.00 94.00 82 TYR A O 1
ATOM 664 N N . LYS A 1 83 ? 13.408 -2.023 -5.912 1.00 95.12 83 LYS A N 1
ATOM 665 C CA . LYS A 1 83 ? 14.871 -1.896 -6.041 1.00 95.12 83 LYS A CA 1
ATOM 666 C C . LYS A 1 83 ? 15.260 -0.416 -6.124 1.00 95.12 83 LYS A C 1
ATOM 668 O O . LYS A 1 83 ? 14.726 0.317 -6.946 1.00 95.12 83 LYS A O 1
ATOM 673 N N . GLY A 1 84 ? 16.156 0.025 -5.239 1.00 95.50 84 GLY A N 1
ATOM 674 C CA . GLY A 1 84 ? 16.561 1.435 -5.133 1.00 95.50 84 GLY A CA 1
ATOM 675 C C . GLY A 1 84 ? 15.516 2.376 -4.511 1.00 95.50 84 GLY A C 1
ATOM 676 O O . GLY A 1 84 ? 15.784 3.565 -4.378 1.00 95.50 84 GLY A O 1
ATOM 677 N N . LYS A 1 85 ? 14.345 1.868 -4.100 1.00 96.12 85 LYS A N 1
ATOM 678 C CA . LYS A 1 85 ? 13.227 2.652 -3.540 1.00 96.12 85 LYS A CA 1
ATOM 679 C C . LYS A 1 85 ? 12.811 2.214 -2.127 1.00 96.12 85 LYS A C 1
ATOM 681 O O . LYS A 1 85 ? 11.861 2.765 -1.577 1.00 96.12 85 LYS A O 1
ATOM 686 N N . ILE A 1 86 ? 13.529 1.271 -1.506 1.00 94.50 86 ILE A N 1
ATOM 687 C CA . ILE A 1 86 ? 13.232 0.760 -0.151 1.00 94.50 86 ILE A CA 1
ATOM 688 C C . ILE A 1 86 ? 13.174 1.884 0.891 1.00 94.50 86 ILE A C 1
ATOM 690 O O . ILE A 1 86 ? 12.253 1.916 1.704 1.00 94.50 86 ILE A O 1
ATOM 694 N N . SER A 1 87 ? 14.097 2.849 0.845 1.00 95.25 87 SER A N 1
ATOM 695 C CA . SER A 1 87 ? 14.080 3.990 1.772 1.00 95.25 87 SER A CA 1
ATOM 696 C C . SER A 1 87 ? 12.826 4.851 1.606 1.00 95.25 87 SER A C 1
ATOM 698 O O . SER A 1 87 ? 12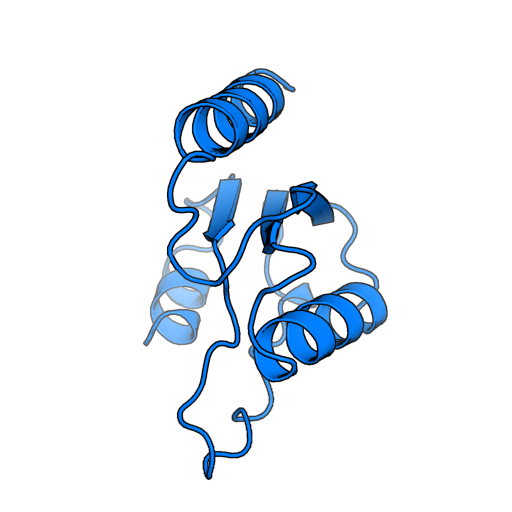.247 5.306 2.595 1.00 95.25 87 SER A O 1
ATOM 700 N N . SER A 1 88 ? 12.364 5.046 0.367 1.00 94.06 88 SER A N 1
ATOM 701 C CA . SER A 1 88 ? 11.116 5.757 0.081 1.00 94.06 88 SER A CA 1
ATOM 702 C C . SER A 1 88 ? 9.911 4.984 0.617 1.00 94.06 88 SER A C 1
ATOM 704 O O . SER A 1 88 ? 9.072 5.582 1.286 1.00 94.06 88 SER A O 1
ATOM 706 N N . LEU A 1 89 ? 9.865 3.663 0.411 1.00 94.44 89 LEU A N 1
ATOM 707 C CA . LEU A 1 89 ? 8.833 2.780 0.966 1.00 94.44 89 LEU A CA 1
ATOM 708 C C . LEU A 1 89 ? 8.769 2.878 2.493 1.00 94.44 89 LEU A C 1
ATOM 710 O O . LEU A 1 89 ? 7.719 3.200 3.048 1.00 94.44 89 LEU A O 1
ATOM 714 N N . ALA A 1 90 ? 9.904 2.688 3.168 1.00 95.25 90 ALA A N 1
ATOM 715 C CA . ALA A 1 90 ? 9.997 2.776 4.622 1.00 95.25 90 ALA A CA 1
ATOM 716 C C . ALA A 1 90 ? 9.577 4.159 5.146 1.00 95.25 90 ALA A C 1
ATOM 718 O O . ALA A 1 90 ? 8.885 4.260 6.157 1.00 95.25 90 ALA A O 1
ATOM 719 N N . THR A 1 91 ? 9.942 5.232 4.439 1.00 95.38 91 THR A N 1
ATOM 720 C CA . THR A 1 91 ? 9.536 6.597 4.799 1.00 95.38 91 THR A CA 1
ATOM 721 C C . THR A 1 91 ? 8.020 6.767 4.758 1.00 95.38 91 THR A C 1
ATOM 723 O O . THR A 1 91 ? 7.457 7.351 5.682 1.00 95.38 91 THR A O 1
ATOM 726 N N . GLN A 1 92 ? 7.352 6.261 3.719 1.00 94.81 92 GLN A N 1
ATOM 727 C CA . GLN A 1 92 ? 5.894 6.363 3.599 1.00 94.81 92 GLN A CA 1
ATOM 728 C C . GLN A 1 92 ? 5.181 5.549 4.681 1.00 94.81 92 GLN A C 1
ATOM 730 O O . GLN A 1 92 ? 4.287 6.072 5.344 1.00 94.81 92 GLN A O 1
ATOM 735 N N . VAL A 1 93 ? 5.642 4.321 4.937 1.00 94.62 93 VAL A N 1
ATOM 736 C CA . VAL A 1 93 ? 5.123 3.481 6.029 1.00 94.62 93 VAL A CA 1
ATOM 737 C C . VAL A 1 93 ? 5.269 4.185 7.379 1.00 94.62 93 VAL A C 1
ATOM 739 O O . VAL A 1 93 ? 4.298 4.307 8.121 1.00 94.62 93 VAL A O 1
ATOM 742 N N . ASN A 1 94 ? 6.458 4.707 7.688 1.00 94.88 94 ASN A N 1
ATOM 743 C CA . ASN A 1 94 ? 6.719 5.377 8.963 1.00 94.88 94 ASN A CA 1
ATOM 744 C C . ASN A 1 94 ? 5.899 6.654 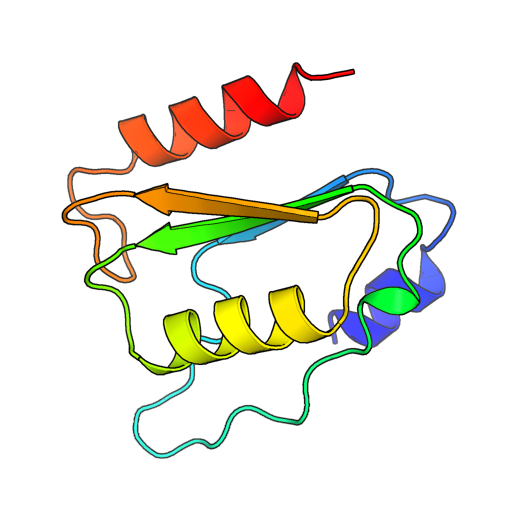9.145 1.00 94.88 94 ASN A C 1
ATOM 746 O O . ASN A 1 94 ? 5.479 6.949 10.261 1.00 94.88 94 ASN A O 1
ATOM 750 N N . LYS A 1 95 ? 5.680 7.426 8.075 1.00 93.56 95 LYS A N 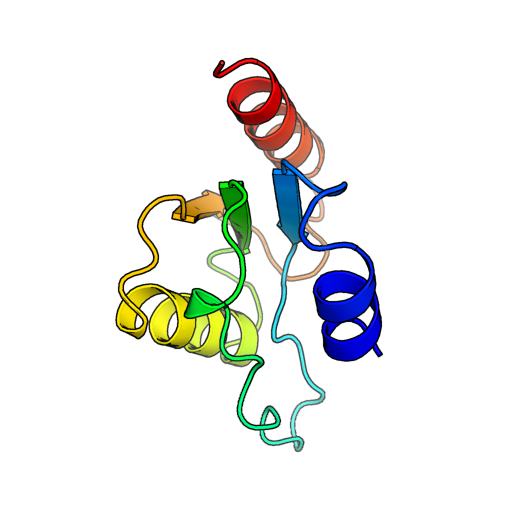1
ATOM 751 C CA . LYS A 1 95 ? 4.805 8.603 8.123 1.00 93.56 95 LYS A CA 1
ATOM 752 C C . LYS A 1 95 ? 3.377 8.198 8.460 1.00 93.56 95 LYS A C 1
ATOM 754 O O . LYS A 1 95 ? 2.793 8.787 9.356 1.00 93.56 95 LYS A O 1
ATOM 759 N N . TRP A 1 96 ? 2.857 7.174 7.791 1.00 94.62 96 TRP A N 1
ATOM 760 C CA . TRP A 1 96 ? 1.493 6.703 8.006 1.00 94.62 96 TRP A CA 1
ATOM 761 C C . TRP A 1 96 ? 1.275 6.098 9.395 1.00 94.62 96 TRP A C 1
ATOM 763 O O . TRP A 1 96 ? 0.269 6.371 10.038 1.00 94.62 96 TRP A O 1
ATOM 773 N N . LEU A 1 97 ? 2.238 5.323 9.903 1.00 91.38 97 LEU A N 1
ATOM 774 C CA . LEU A 1 97 ? 2.139 4.729 11.240 1.00 91.38 97 LEU A CA 1
ATOM 775 C C . LEU A 1 97 ? 2.032 5.775 12.356 1.00 91.38 97 LEU A C 1
ATOM 777 O O . LEU A 1 97 ? 1.405 5.486 13.372 1.00 91.38 97 LEU A O 1
ATOM 781 N N . LYS A 1 98 ? 2.617 6.962 12.150 1.00 91.25 98 LYS A N 1
ATOM 782 C CA . LYS A 1 98 ? 2.581 8.109 13.072 1.00 91.25 98 LYS A CA 1
ATOM 783 C C . LYS A 1 98 ? 1.334 8.988 12.930 1.00 91.25 98 LYS A C 1
ATOM 785 O O . LYS A 1 98 ? 1.216 9.959 13.668 1.00 91.25 98 LYS A O 1
ATOM 790 N N . LEU A 1 99 ? 0.462 8.710 11.961 1.00 78.56 99 LEU A N 1
ATOM 791 C CA . LEU A 1 99 ? -0.858 9.328 11.909 1.00 78.56 99 LEU A CA 1
ATOM 792 C C . LEU A 1 99 ? -1.727 8.596 12.938 1.00 78.56 99 LEU A C 1
ATOM 794 O O . LEU A 1 99 ? -1.938 7.384 12.809 1.00 78.56 99 LEU A O 1
ATOM 798 N N . ASP A 1 100 ? -2.139 9.318 13.976 1.00 60.38 100 ASP A N 1
ATOM 799 C CA . ASP A 1 100 ? -3.095 8.844 14.980 1.00 60.38 100 ASP A CA 1
ATOM 800 C C . ASP A 1 100 ? -4.523 8.906 14.422 1.00 60.38 100 ASP A C 1
ATOM 802 O O . ASP A 1 100 ? -4.956 10.009 14.012 1.00 60.38 100 ASP A O 1
#

Foldseek 3Di:
DVLVVCVVQLVPDQEEEAELPQDDPPPDDRDPDRLCLSRPHAYEYEYEPQEDVRSVVVVVVVVVSVRPRYDYDYDYPAYRVRVVNVVVVVVVVVVVVPPD

Radius of gyration: 13.64 Å; chains: 1; bounding box: 32×27×34 Å

pLDDT: mean 83.78, std 11.63, range [56.53, 96.12]

Sequence (100 aa):
MLSSFLKKNQNKIHKAILISAGAVDKDQTPLPYYDYSLFDGQILNILGDKDHNSVKHFAEYILSLNIKNFQNIIISDAGHYYKGKISSLATQVNKWLKLD

Secondary structure (DSSP, 8-state):
-HHHHHHHTTTT--EEEEESTT---TTPPPP----GGG--SEEEEEEETTS-HHHHHHHHHHHHTT-TTEEEEEETT--TT-TTTHHHHHHHHHHHHT--